Protein AF-A0AAN9TM42-F1 (afdb_monomer_lite)

Organism: NCBI:txid536013

Secondary structure (DSSP, 8-state):
-HHHHHHHHHHHHHHHHH---TTHHHHHHHHHHHHHTTS-HHHHHTT-TTSTTHHHHHHHHHHTTT---SS--------TTSSS-----S--------S--TTS--TTS---S-----B-TTSPBPTT---PPPPPSSHHHHHHHHHSPPPPHHHHHHS----------------

Structure (mmCIF, N/CA/C/O backbone):
data_AF-A0AAN9TM42-F1
#
_entry.id   AF-A0AAN9TM42-F1
#
loop_
_atom_site.group_PDB
_atom_site.id
_atom_site.type_symbol
_atom_site.label_atom_id
_atom_site.label_alt_id
_atom_site.label_comp_id
_atom_site.label_asym_id
_atom_site.label_entity_id
_atom_site.label_seq_id
_atom_site.pdbx_PDB_ins_code
_atom_site.Cartn_x
_atom_site.Cartn_y
_atom_site.Cartn_z
_atom_site.occupancy
_atom_site.B_iso_or_equiv
_atom_site.auth_seq_id
_atom_site.auth_comp_id
_atom_site.auth_asym_id
_atom_site.auth_atom_id
_atom_site.pdbx_PDB_model_num
ATOM 1 N N . MET A 1 1 ? -7.846 9.928 7.212 1.00 57.81 1 MET A N 1
ATOM 2 C CA . MET A 1 1 ? -8.566 9.163 8.259 1.00 57.81 1 MET A CA 1
ATOM 3 C C . MET A 1 1 ? -9.458 8.050 7.694 1.00 57.81 1 MET A C 1
ATOM 5 O O . MET A 1 1 ? -9.287 6.918 8.117 1.00 57.81 1 MET A O 1
ATOM 9 N N . SER A 1 2 ? -10.384 8.305 6.753 1.00 71.12 2 SER A N 1
ATOM 10 C CA . SER A 1 2 ? -11.305 7.256 6.252 1.00 71.12 2 SER A CA 1
ATOM 11 C C . SER A 1 2 ? -10.638 6.180 5.384 1.00 71.12 2 SER A C 1
ATOM 13 O O . SER A 1 2 ? -10.974 5.008 5.519 1.00 71.12 2 SER A O 1
ATOM 15 N N . HIS A 1 3 ? -9.697 6.562 4.513 1.00 81.25 3 HIS A N 1
ATOM 16 C CA . HIS A 1 3 ? -9.032 5.629 3.589 1.00 81.25 3 HIS A CA 1
ATOM 17 C C . HIS A 1 3 ? -8.090 4.666 4.331 1.00 81.25 3 HIS A C 1
ATOM 19 O O . HIS A 1 3 ? -8.210 3.459 4.186 1.00 81.25 3 HIS A O 1
ATOM 25 N N . LEU A 1 4 ? -7.300 5.189 5.272 1.00 85.81 4 LEU A N 1
ATOM 26 C CA . LEU A 1 4 ? -6.436 4.407 6.166 1.00 85.81 4 LEU A CA 1
ATOM 27 C C . LEU A 1 4 ? -7.200 3.295 6.903 1.00 85.81 4 LEU A C 1
ATOM 29 O O . LEU A 1 4 ? -6.790 2.135 6.891 1.00 85.81 4 LEU A O 1
ATOM 33 N N . PHE A 1 5 ? -8.356 3.620 7.491 1.00 87.38 5 PHE A N 1
ATOM 34 C CA . PHE A 1 5 ? -9.183 2.610 8.150 1.00 87.38 5 PHE A CA 1
ATOM 35 C C . PHE A 1 5 ? -9.814 1.622 7.155 1.00 87.38 5 PHE A C 1
ATOM 37 O O . PHE A 1 5 ? -9.946 0.445 7.466 1.00 87.38 5 PHE A O 1
ATOM 44 N N . ASN A 1 6 ? -10.173 2.060 5.945 1.00 87.75 6 ASN A N 1
ATOM 45 C CA . ASN A 1 6 ? -10.699 1.175 4.903 1.00 87.75 6 ASN A CA 1
ATOM 46 C C . ASN A 1 6 ? -9.654 0.139 4.448 1.00 87.75 6 ASN A C 1
ATOM 48 O O . ASN A 1 6 ? -9.975 -1.040 4.309 1.00 87.75 6 ASN A O 1
ATOM 52 N N . THR A 1 7 ? -8.396 0.555 4.282 1.00 87.69 7 THR A N 1
ATOM 53 C CA . THR A 1 7 ? -7.276 -0.351 3.985 1.00 87.69 7 THR A CA 1
ATOM 54 C C . THR A 1 7 ? -7.112 -1.398 5.085 1.00 87.69 7 THR A C 1
ATOM 56 O O . THR A 1 7 ? -7.063 -2.591 4.792 1.00 87.69 7 THR A O 1
ATOM 59 N N . PHE A 1 8 ? -7.155 -0.982 6.353 1.00 90.69 8 PHE A N 1
ATOM 60 C CA . PHE A 1 8 ? -7.110 -1.904 7.489 1.00 90.69 8 PHE A CA 1
ATOM 61 C C . PHE A 1 8 ? -8.296 -2.884 7.521 1.00 90.69 8 PHE A C 1
ATOM 63 O O . PHE A 1 8 ? -8.113 -4.076 7.753 1.00 90.69 8 PHE A O 1
ATOM 70 N N . VAL A 1 9 ? -9.518 -2.418 7.240 1.00 91.44 9 VAL A N 1
ATOM 71 C CA . VAL A 1 9 ? -10.713 -3.281 7.199 1.00 91.44 9 VAL A CA 1
ATOM 72 C C . VAL A 1 9 ? -10.565 -4.397 6.164 1.00 91.44 9 VAL A C 1
ATOM 74 O O . VAL A 1 9 ? -10.940 -5.535 6.446 1.00 91.44 9 VAL A O 1
ATOM 77 N N . LYS A 1 10 ? -10.002 -4.092 4.988 1.00 90.00 10 LYS A N 1
ATOM 78 C CA . LYS A 1 10 ? -9.742 -5.095 3.945 1.00 90.00 10 LYS A CA 1
ATOM 79 C C . LYS A 1 10 ? -8.759 -6.165 4.424 1.00 90.00 10 LYS A C 1
ATOM 81 O O . LYS A 1 10 ? -9.035 -7.347 4.255 1.00 90.00 10 LYS A O 1
ATOM 86 N N . GLN A 1 11 ? -7.670 -5.758 5.075 1.00 89.31 11 GLN A N 1
ATOM 87 C CA . GLN A 1 11 ? -6.673 -6.687 5.619 1.00 89.31 11 GLN A CA 1
ATOM 88 C C . GLN A 1 11 ? -7.244 -7.574 6.725 1.00 89.31 11 GLN A C 1
ATOM 90 O O . GLN A 1 11 ? -6.970 -8.769 6.767 1.00 89.31 11 GLN A O 1
ATOM 95 N N . VAL A 1 12 ? -8.073 -7.014 7.612 1.00 91.69 12 VAL A N 1
ATOM 96 C CA . VAL A 1 12 ? -8.742 -7.798 8.659 1.00 91.69 12 VAL A CA 1
ATOM 97 C C . VAL A 1 12 ? -9.676 -8.840 8.046 1.00 91.69 12 VAL A C 1
ATOM 99 O O . VAL A 1 12 ? -9.692 -9.974 8.518 1.00 91.69 12 VAL A O 1
ATOM 102 N N . ALA A 1 13 ? -10.412 -8.490 6.987 1.00 90.56 13 ALA A N 1
ATOM 103 C CA . ALA A 1 13 ? -11.271 -9.443 6.288 1.00 90.56 13 ALA A CA 1
ATOM 104 C C . ALA A 1 13 ? -10.459 -10.612 5.703 1.00 90.56 13 ALA A C 1
ATOM 106 O O . ALA A 1 13 ? -10.786 -11.765 5.973 1.00 90.56 13 ALA A O 1
ATOM 107 N N . GLU A 1 14 ? -9.360 -10.321 5.001 1.00 89.75 14 GLU A N 1
ATOM 108 C CA . GLU A 1 14 ? -8.466 -11.343 4.436 1.00 89.75 14 GLU A CA 1
ATOM 109 C C . GLU A 1 14 ? -7.825 -12.223 5.524 1.00 89.75 14 GLU A C 1
ATOM 111 O O . GLU A 1 14 ? -7.796 -13.451 5.416 1.00 89.75 14 GLU A O 1
ATOM 116 N N . TYR A 1 15 ? -7.377 -11.622 6.630 1.00 89.62 15 TYR A N 1
ATOM 117 C CA . TYR A 1 15 ? -6.825 -12.360 7.764 1.00 89.62 15 TYR A CA 1
ATOM 118 C C . TYR A 1 15 ? -7.866 -13.297 8.393 1.00 89.62 15 TYR A C 1
ATOM 120 O O . TYR A 1 15 ? -7.579 -14.465 8.675 1.00 89.62 15 TYR A O 1
ATOM 128 N N . CYS A 1 16 ? -9.090 -12.808 8.595 1.00 90.00 16 CYS A N 1
ATOM 129 C CA . CYS A 1 16 ? -10.158 -13.576 9.222 1.00 90.00 16 CYS A CA 1
ATOM 130 C C . CYS A 1 16 ? -10.737 -14.676 8.325 1.00 90.00 16 CYS A C 1
ATOM 132 O O . CYS A 1 16 ? -11.263 -15.644 8.868 1.00 90.00 16 CYS A O 1
ATOM 134 N N . ASP A 1 17 ? -10.587 -14.598 7.000 1.00 88.19 17 ASP A N 1
ATOM 135 C CA . ASP A 1 17 ? -10.948 -15.699 6.095 1.00 88.19 17 ASP A CA 1
ATOM 136 C C . ASP A 1 17 ? -10.080 -16.949 6.337 1.00 88.19 17 ASP A C 1
ATOM 138 O O . ASP A 1 17 ? -10.540 -18.081 6.174 1.00 88.19 17 ASP A O 1
ATOM 142 N N . SER A 1 18 ? -8.832 -16.757 6.781 1.00 86.44 18 SER A N 1
ATOM 143 C CA . SER A 1 18 ? -7.893 -17.842 7.107 1.00 86.44 18 SER A CA 1
ATOM 144 C C . SER A 1 18 ? -7.889 -18.254 8.588 1.00 86.44 18 SER A C 1
ATOM 146 O O . SER A 1 18 ? -7.359 -19.309 8.944 1.00 86.44 18 SER A O 1
ATOM 148 N N . SER A 1 19 ? -8.476 -17.438 9.467 1.00 80.44 19 SER A N 1
ATOM 149 C CA . SER A 1 19 ? -8.391 -17.595 10.920 1.00 80.44 19 SER A CA 1
ATOM 150 C C . SER A 1 19 ? -9.661 -18.214 11.504 1.00 80.44 19 SER A C 1
ATOM 152 O O . SER A 1 19 ? -10.771 -17.765 11.241 1.00 80.44 19 SER A O 1
ATOM 154 N N . SER A 1 20 ? -9.525 -19.216 12.379 1.00 83.38 20 SER A N 1
ATOM 155 C CA . SER A 1 20 ? -10.677 -19.859 13.038 1.00 83.38 20 SER A CA 1
ATOM 156 C C . SER A 1 20 ? -11.130 -19.152 14.329 1.00 83.38 20 SER A C 1
ATOM 158 O O . SER A 1 20 ? -11.787 -19.764 15.179 1.00 83.38 20 SER A O 1
ATOM 160 N N . MET A 1 21 ? -10.741 -17.890 14.537 1.00 79.19 21 MET A N 1
ATOM 161 C CA . MET A 1 21 ? -11.073 -17.152 15.757 1.00 79.19 21 MET A CA 1
ATOM 162 C C . MET A 1 21 ? -12.555 -16.710 15.750 1.00 79.19 21 MET A C 1
ATOM 164 O O . MET A 1 21 ? -13.007 -16.094 14.782 1.00 79.19 21 MET A O 1
ATOM 168 N N . PRO A 1 22 ? -13.338 -16.979 16.814 1.00 82.75 22 PRO A N 1
ATOM 169 C CA . PRO A 1 22 ? -14.720 -16.508 16.898 1.00 82.75 22 PRO A CA 1
ATOM 170 C C . PRO A 1 22 ? -14.765 -14.975 16.982 1.00 82.75 22 PRO A C 1
ATOM 172 O O . PRO A 1 22 ? -13.966 -14.369 17.690 1.00 82.75 22 PRO A O 1
ATOM 175 N N . ASP A 1 23 ? -15.691 -14.348 16.248 1.00 85.44 23 ASP A N 1
ATOM 176 C CA . ASP A 1 23 ? -15.834 -12.882 16.153 1.00 85.44 23 ASP A CA 1
ATOM 177 C C . ASP A 1 23 ? -14.543 -12.131 15.735 1.00 85.44 23 ASP A C 1
ATOM 179 O O . ASP A 1 23 ? -14.400 -10.940 16.024 1.00 85.44 23 ASP A O 1
ATOM 183 N N . CYS A 1 24 ? -13.646 -12.798 14.990 1.00 89.25 24 CYS A N 1
ATOM 184 C CA . CYS A 1 24 ? -12.360 -12.274 14.501 1.00 89.25 24 CYS A CA 1
ATOM 185 C C . CYS A 1 24 ? -12.457 -10.831 13.972 1.00 89.25 24 CYS A C 1
ATOM 187 O O . CYS A 1 24 ? -11.803 -9.928 14.498 1.00 89.25 24 CYS A O 1
ATOM 189 N N . ASN A 1 25 ? -13.362 -10.594 13.014 1.00 88.88 25 ASN A N 1
ATOM 190 C CA . ASN A 1 25 ? -13.556 -9.279 12.401 1.00 88.88 25 ASN A CA 1
ATOM 191 C C . ASN A 1 25 ? -13.890 -8.197 13.434 1.00 88.88 25 ASN A C 1
ATOM 193 O O . ASN A 1 25 ? -13.293 -7.127 13.437 1.00 88.88 25 ASN A O 1
ATOM 197 N N . LYS A 1 26 ? -14.838 -8.456 14.340 1.00 89.94 26 LYS A N 1
ATOM 198 C CA . LYS A 1 26 ? -15.289 -7.434 15.297 1.00 89.94 26 LYS A CA 1
ATOM 199 C C . LYS A 1 26 ? -14.191 -7.087 16.293 1.00 89.94 26 LYS A C 1
ATOM 201 O O . LYS A 1 26 ? -13.991 -5.913 16.585 1.00 89.94 26 LYS A O 1
ATOM 206 N N . VAL A 1 27 ? -13.495 -8.099 16.808 1.00 89.81 27 VAL A N 1
ATOM 207 C CA . VAL A 1 27 ? -12.452 -7.912 17.822 1.00 89.81 27 VAL A CA 1
ATOM 208 C C . VAL A 1 27 ? -11.282 -7.120 17.242 1.00 89.81 27 VAL A C 1
ATOM 210 O O . VAL A 1 27 ? -10.874 -6.124 17.836 1.00 89.81 27 VAL A O 1
ATOM 213 N N . LEU A 1 28 ? -10.796 -7.507 16.061 1.00 88.81 28 LEU A N 1
ATOM 214 C CA . LEU A 1 28 ? -9.660 -6.857 15.405 1.00 88.81 28 LEU A CA 1
ATOM 215 C C . LEU A 1 28 ? -9.986 -5.432 14.945 1.00 88.81 28 LEU A C 1
ATOM 217 O O . LEU A 1 28 ? -9.174 -4.530 15.137 1.00 88.81 28 LEU A O 1
ATOM 221 N N . LEU A 1 29 ? -11.192 -5.196 14.418 1.00 90.94 29 LEU A N 1
ATOM 222 C CA . LEU A 1 29 ? -11.613 -3.855 14.004 1.00 90.94 29 LEU A CA 1
ATOM 223 C C . LEU A 1 29 ? -11.754 -2.892 15.184 1.00 90.94 29 LEU A C 1
ATOM 225 O O . LEU A 1 29 ? -11.299 -1.752 15.100 1.00 90.94 29 LEU A O 1
ATOM 229 N N . VAL A 1 30 ? -12.360 -3.338 16.289 1.00 90.38 30 VAL A N 1
ATOM 230 C CA . VAL A 1 30 ? -12.473 -2.513 17.502 1.00 90.38 30 VAL A CA 1
ATOM 231 C C . VAL A 1 30 ? -11.088 -2.237 18.077 1.00 90.38 30 VAL A C 1
ATOM 233 O O . VAL A 1 30 ? -10.794 -1.098 18.431 1.00 90.38 30 VAL A O 1
ATOM 236 N N . TYR A 1 31 ? -10.223 -3.251 18.121 1.00 89.56 31 TYR A N 1
ATOM 237 C CA . TYR A 1 31 ? -8.858 -3.106 18.607 1.00 89.56 31 TYR A CA 1
ATOM 238 C C . TYR A 1 31 ? -8.063 -2.077 17.787 1.00 89.56 31 TYR A C 1
ATOM 240 O O . TYR A 1 31 ? -7.604 -1.078 18.347 1.00 89.56 31 TYR A O 1
ATOM 248 N N . GLY A 1 32 ? -8.008 -2.245 16.462 1.00 88.69 32 GLY A N 1
ATOM 249 C CA . GLY A 1 32 ? -7.311 -1.322 15.566 1.00 88.69 32 GLY A CA 1
ATOM 250 C C . GLY A 1 32 ? -7.846 0.108 15.651 1.00 88.69 32 GLY A C 1
ATOM 251 O O . GLY A 1 32 ? -7.067 1.052 15.734 1.00 88.69 32 GLY A O 1
ATOM 252 N N . LEU A 1 33 ? -9.168 0.288 15.753 1.00 87.44 33 LEU A N 1
ATOM 253 C CA . LEU A 1 33 ? -9.770 1.617 15.892 1.00 87.44 33 LEU A CA 1
ATOM 254 C C . LEU A 1 33 ? -9.427 2.282 17.234 1.00 87.44 33 LEU A C 1
ATOM 256 O O . LEU A 1 33 ? -9.179 3.486 17.282 1.00 87.44 33 LEU A O 1
ATOM 260 N N . THR A 1 34 ? -9.371 1.512 18.326 1.00 87.69 34 THR A N 1
ATOM 261 C CA . THR A 1 34 ? -8.953 2.049 19.632 1.00 87.69 34 THR A CA 1
ATOM 262 C C . THR A 1 34 ? -7.480 2.432 19.678 1.00 87.69 34 THR A C 1
ATOM 264 O O . THR A 1 34 ? -7.137 3.380 20.382 1.00 87.69 34 THR A O 1
ATOM 267 N N . ASN A 1 35 ? -6.618 1.728 18.943 1.00 85.88 35 ASN A N 1
ATOM 268 C CA . ASN A 1 35 ? -5.208 2.082 18.826 1.00 85.88 35 ASN A CA 1
ATOM 269 C C . ASN A 1 35 ? -5.023 3.299 17.923 1.00 85.88 35 ASN A C 1
ATOM 271 O O . ASN A 1 35 ? -4.355 4.243 18.329 1.00 85.88 35 ASN A O 1
ATOM 275 N N . LEU A 1 36 ? -5.710 3.348 16.780 1.00 85.50 36 LEU A N 1
ATOM 276 C CA . LEU A 1 36 ? -5.673 4.495 15.874 1.00 85.50 36 LEU A CA 1
ATOM 277 C C . LEU A 1 36 ? -6.084 5.796 16.576 1.00 85.50 36 LEU A C 1
ATOM 279 O O . LEU A 1 36 ? -5.466 6.833 16.375 1.00 85.50 36 LEU A O 1
ATOM 283 N N . ALA A 1 37 ? -7.093 5.733 17.449 1.00 85.25 37 ALA A N 1
ATOM 284 C CA . ALA A 1 37 ? -7.549 6.885 18.225 1.00 85.25 37 ALA A CA 1
ATOM 285 C C . ALA A 1 37 ? -6.558 7.351 19.310 1.00 85.25 37 ALA A C 1
ATOM 287 O O . ALA A 1 37 ? -6.706 8.453 19.834 1.00 85.25 37 ALA A O 1
ATOM 288 N N . LYS A 1 38 ? -5.593 6.509 19.697 1.00 84.81 38 LYS A N 1
ATOM 289 C CA . LYS A 1 38 ? -4.577 6.820 20.715 1.00 84.81 38 LYS A CA 1
ATOM 290 C C . LYS A 1 38 ? -3.266 7.325 20.117 1.00 84.81 38 LYS A C 1
ATOM 292 O O . LYS A 1 38 ? -2.434 7.829 20.865 1.00 84.81 38 LYS A O 1
ATOM 297 N N . MET A 1 39 ? -3.064 7.134 18.819 1.00 79.38 39 MET A N 1
ATOM 298 C CA . MET A 1 39 ? -1.836 7.508 18.132 1.00 79.38 39 MET A CA 1
ATOM 299 C C . MET A 1 39 ? -1.790 9.009 17.839 1.00 79.38 39 MET A C 1
ATOM 301 O O . MET A 1 39 ? -2.823 9.655 17.677 1.00 79.38 39 MET A O 1
ATOM 305 N N . GLU A 1 40 ? -0.578 9.553 17.788 1.00 84.19 40 GLU A N 1
ATOM 306 C CA . GLU A 1 40 ? -0.320 10.953 17.446 1.00 84.19 40 GLU A CA 1
ATOM 307 C C . GLU A 1 40 ? -0.298 11.188 15.928 1.00 84.19 40 GLU A C 1
ATOM 309 O O . GLU A 1 40 ? -0.045 10.263 15.152 1.00 84.19 40 GLU A O 1
ATOM 314 N N . ASP A 1 41 ? -0.500 12.441 15.512 1.00 78.62 41 ASP A N 1
ATOM 315 C CA . ASP A 1 41 ? -0.551 12.840 14.098 1.00 78.62 41 ASP A CA 1
ATOM 316 C C . ASP A 1 41 ? 0.736 12.493 13.324 1.00 78.62 41 ASP A C 1
ATOM 318 O O . ASP A 1 41 ? 0.662 12.051 12.182 1.00 78.62 41 ASP A O 1
ATOM 322 N N . GLU A 1 42 ? 1.915 12.563 13.951 1.00 78.75 42 GLU A N 1
ATOM 323 C CA . GLU A 1 42 ? 3.177 12.167 13.301 1.00 78.75 42 GLU A CA 1
ATOM 324 C C . GLU A 1 42 ? 3.216 10.663 12.966 1.00 78.75 42 GLU A C 1
ATOM 326 O O . GLU A 1 42 ? 3.771 10.240 11.949 1.00 78.75 42 GLU A O 1
ATOM 331 N N . SER A 1 43 ? 2.599 9.832 13.810 1.00 78.56 43 SER A N 1
ATOM 332 C CA . SER A 1 43 ? 2.455 8.401 13.538 1.00 78.56 43 SER A CA 1
ATOM 333 C C . SER A 1 43 ? 1.378 8.125 12.483 1.00 78.56 43 SER A C 1
ATOM 335 O O . SER A 1 43 ? 1.468 7.124 11.775 1.00 78.56 43 SER A O 1
ATOM 337 N N . LEU A 1 44 ? 0.380 9.006 12.344 1.00 81.56 44 LEU A N 1
ATOM 338 C CA . LEU A 1 44 ? -0.632 8.922 11.286 1.00 81.56 44 LEU A CA 1
ATOM 339 C C . LEU A 1 44 ? -0.041 9.223 9.905 1.00 81.56 44 LEU A C 1
ATOM 341 O O . LEU A 1 44 ? -0.373 8.521 8.951 1.00 81.56 44 LEU A O 1
ATOM 345 N N . ASP A 1 45 ? 0.867 10.194 9.809 1.00 81.25 45 ASP A N 1
ATOM 346 C CA . ASP A 1 45 ? 1.542 10.549 8.552 1.00 81.25 45 ASP A CA 1
ATOM 347 C C . ASP A 1 45 ? 2.445 9.416 8.029 1.00 81.25 45 ASP A C 1
ATOM 349 O O . ASP A 1 45 ? 2.604 9.232 6.821 1.00 81.25 45 ASP A O 1
ATOM 353 N N . LYS A 1 46 ? 3.005 8.599 8.930 1.00 80.69 46 LYS A N 1
ATOM 354 C CA . LYS A 1 46 ? 3.807 7.411 8.576 1.00 80.69 46 LYS A CA 1
ATOM 355 C C . LYS A 1 46 ? 2.963 6.245 8.045 1.00 80.69 46 LYS A C 1
ATOM 357 O O . LYS A 1 46 ? 3.508 5.327 7.450 1.00 80.69 46 LYS A O 1
ATOM 362 N N . MET A 1 47 ? 1.648 6.269 8.258 1.00 80.19 47 MET A N 1
ATOM 363 C CA . MET A 1 47 ? 0.709 5.220 7.840 1.00 80.19 47 MET A CA 1
ATOM 364 C C . MET A 1 47 ? -0.131 5.633 6.624 1.00 80.19 47 MET A C 1
ATOM 366 O O . MET A 1 47 ? -1.259 5.164 6.448 1.00 80.19 47 MET A O 1
ATOM 370 N N . ASP A 1 48 ? 0.381 6.548 5.805 1.00 83.75 48 ASP A N 1
ATOM 371 C CA . ASP A 1 48 ? -0.321 7.003 4.612 1.00 83.75 48 ASP A CA 1
ATOM 372 C C . ASP A 1 48 ? -0.557 5.824 3.639 1.00 83.75 48 ASP A C 1
ATOM 374 O O . ASP A 1 48 ? 0.416 5.205 3.205 1.00 83.75 48 ASP A O 1
ATOM 378 N N . PRO A 1 49 ? -1.816 5.503 3.267 1.00 82.06 49 PRO A N 1
ATOM 379 C CA . PRO A 1 49 ? -2.144 4.403 2.355 1.00 82.06 49 PRO A CA 1
ATOM 380 C C . PRO A 1 49 ? -1.453 4.442 0.990 1.00 82.06 49 PRO A C 1
ATOM 382 O O . PRO A 1 49 ? -1.427 3.417 0.316 1.00 82.06 49 PRO A O 1
ATOM 385 N N . TYR A 1 50 ? -0.926 5.598 0.580 1.00 81.06 50 TYR A N 1
ATOM 386 C CA . TYR A 1 50 ? -0.213 5.767 -0.690 1.00 81.06 50 TYR A CA 1
ATOM 387 C C . TYR A 1 50 ? 1.300 5.522 -0.584 1.00 81.06 50 TYR A C 1
ATOM 389 O O . TYR A 1 50 ? 2.015 5.625 -1.579 1.00 81.06 50 TYR A O 1
ATOM 397 N N . GLN A 1 51 ? 1.824 5.214 0.605 1.00 80.75 51 GLN A N 1
ATOM 398 C CA . GLN A 1 51 ? 3.220 4.806 0.754 1.00 80.75 51 GLN A CA 1
ATOM 399 C C . GLN A 1 51 ? 3.408 3.345 0.336 1.00 80.75 51 GLN A C 1
ATOM 401 O O . GLN A 1 51 ? 2.543 2.490 0.517 1.00 80.75 51 GLN A O 1
ATOM 406 N N . ARG A 1 52 ? 4.587 3.032 -0.201 1.00 77.38 52 ARG A N 1
ATOM 407 C CA . ARG A 1 52 ? 4.950 1.654 -0.537 1.00 77.38 52 ARG A CA 1
ATOM 408 C C . ARG A 1 52 ? 5.008 0.796 0.725 1.00 77.38 52 ARG A C 1
ATOM 410 O O . ARG A 1 52 ? 5.657 1.185 1.694 1.00 77.38 52 ARG A O 1
ATOM 417 N N . GLY A 1 53 ? 4.375 -0.373 0.700 1.00 77.62 53 GLY A N 1
ATOM 418 C CA . GLY A 1 53 ? 4.275 -1.225 1.883 1.00 77.62 53 GLY A CA 1
ATOM 419 C C . GLY A 1 53 ? 3.395 -0.619 2.980 1.00 77.62 53 GLY A C 1
ATOM 420 O O . GLY A 1 53 ? 3.428 -1.093 4.116 1.00 77.62 53 GLY A O 1
ATOM 421 N N . ALA A 1 54 ? 2.579 0.401 2.668 1.00 82.94 54 ALA A N 1
ATOM 422 C CA . ALA A 1 54 ? 1.664 1.009 3.634 1.00 82.94 54 ALA A CA 1
ATOM 423 C C . ALA A 1 54 ? 0.742 -0.029 4.266 1.00 82.94 54 ALA A C 1
ATOM 425 O O . ALA A 1 54 ? 0.409 0.082 5.441 1.00 82.94 54 ALA A O 1
ATOM 426 N N . SER A 1 55 ? 0.366 -1.064 3.513 1.00 84.50 55 SER A N 1
ATOM 427 C CA . SER A 1 55 ? -0.447 -2.153 4.039 1.00 84.50 55 SER A CA 1
ATOM 428 C C . SER A 1 55 ? 0.184 -2.814 5.268 1.00 84.50 55 SER A C 1
ATOM 430 O O . SER A 1 55 ? -0.488 -2.951 6.292 1.00 84.50 55 SER A O 1
ATOM 432 N N . ASP A 1 56 ? 1.471 -3.145 5.198 1.00 86.00 56 ASP A N 1
ATOM 433 C CA . ASP A 1 56 ? 2.195 -3.802 6.287 1.00 86.00 56 ASP A CA 1
ATOM 434 C C . ASP A 1 56 ? 2.433 -2.839 7.454 1.0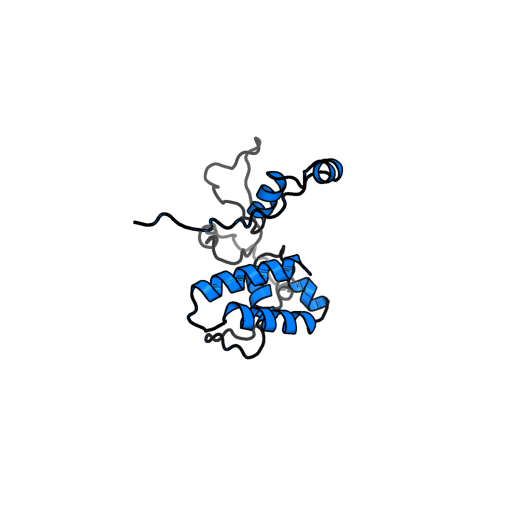0 86.00 56 ASP A C 1
ATOM 436 O O . ASP A 1 56 ? 2.253 -3.204 8.615 1.00 86.00 56 ASP A O 1
ATOM 440 N N . ILE A 1 57 ? 2.757 -1.579 7.151 1.00 84.62 57 ILE A N 1
ATOM 441 C CA . ILE A 1 57 ? 2.998 -0.530 8.152 1.00 84.62 57 ILE A CA 1
ATOM 442 C C . ILE A 1 57 ? 1.718 -0.215 8.940 1.00 84.62 57 ILE A C 1
ATOM 444 O O . ILE A 1 57 ? 1.753 -0.106 10.170 1.00 84.62 57 ILE A O 1
ATOM 448 N N . ILE A 1 58 ? 0.581 -0.086 8.249 1.00 88.44 58 ILE A N 1
ATOM 449 C CA . ILE A 1 58 ? -0.738 0.123 8.856 1.00 88.44 58 ILE A CA 1
ATOM 450 C C . ILE A 1 58 ? -1.090 -1.070 9.745 1.00 88.44 58 ILE A C 1
ATOM 452 O O . ILE A 1 58 ? -1.483 -0.872 10.898 1.00 88.44 58 ILE A O 1
ATOM 456 N N . TRP A 1 59 ? -0.930 -2.297 9.238 1.00 88.44 59 TRP A N 1
ATOM 457 C CA . TRP A 1 59 ? -1.209 -3.513 10.000 1.00 88.44 59 TRP A CA 1
ATOM 458 C C . TRP A 1 59 ? -0.368 -3.585 11.274 1.00 88.44 59 TRP A C 1
ATOM 460 O O . TRP A 1 59 ? -0.911 -3.740 12.371 1.00 88.44 59 TRP A O 1
ATOM 470 N N . GLU A 1 60 ? 0.952 -3.427 11.143 1.00 85.06 60 GLU A N 1
ATOM 471 C CA . GLU A 1 60 ? 1.880 -3.490 12.267 1.00 85.06 60 GLU A CA 1
ATOM 472 C C . GLU A 1 60 ? 1.528 -2.437 13.314 1.00 85.06 60 GLU A C 1
ATOM 474 O O . GLU A 1 60 ? 1.472 -2.755 14.498 1.00 85.06 60 GLU A O 1
ATOM 479 N N . SER A 1 61 ? 1.242 -1.207 12.885 1.00 84.94 61 SER A N 1
ATOM 480 C CA . SER A 1 61 ? 0.996 -0.072 13.775 1.00 84.94 61 SER A CA 1
ATOM 481 C C . SER A 1 61 ? -0.355 -0.157 14.485 1.00 84.94 61 SER A C 1
ATOM 483 O O . SER A 1 61 ? -0.429 0.071 15.692 1.00 84.94 61 SER A O 1
ATOM 485 N N . MET A 1 62 ? -1.427 -0.535 13.781 1.00 84.06 62 MET A N 1
ATOM 486 C CA . MET A 1 62 ? -2.756 -0.693 14.385 1.00 84.06 62 MET A CA 1
ATOM 487 C C . MET A 1 62 ? -2.839 -1.888 15.316 1.00 84.06 62 MET A C 1
ATOM 489 O O . MET A 1 62 ? -3.590 -1.864 16.295 1.00 84.06 62 MET A O 1
ATOM 493 N N . MET A 1 63 ? -2.083 -2.936 15.010 1.00 81.81 63 MET A N 1
ATOM 494 C CA . MET A 1 63 ? -2.051 -4.112 15.850 1.00 81.81 63 MET A CA 1
ATOM 495 C C . MET A 1 63 ? -0.965 -4.012 16.935 1.00 81.81 63 MET A C 1
ATOM 497 O O . MET A 1 63 ? -1.017 -4.775 17.892 1.00 81.81 63 MET A O 1
ATOM 501 N N . LYS A 1 64 ? -0.008 -3.070 16.869 1.00 69.50 64 LYS A N 1
ATOM 502 C CA . LYS A 1 64 ? 1.127 -2.957 17.808 1.00 69.50 64 LYS A CA 1
ATOM 503 C C . LYS A 1 64 ? 0.660 -2.876 19.267 1.00 69.50 64 LYS A C 1
ATOM 505 O O . LYS A 1 64 ? 0.254 -1.835 19.775 1.00 69.50 64 LYS A O 1
ATOM 510 N N . GLY A 1 65 ? 0.742 -4.018 19.950 1.00 57.44 65 GLY A N 1
ATOM 511 C CA . GLY A 1 65 ? 0.328 -4.189 21.340 1.00 57.44 65 GLY A CA 1
ATOM 512 C C . GLY A 1 65 ? -0.296 -5.560 21.604 1.00 57.44 65 GLY A C 1
ATOM 513 O O . GLY A 1 65 ? -1.399 -5.858 21.179 1.00 57.44 65 GLY A O 1
ATOM 514 N N . THR A 1 66 ? 0.378 -6.408 22.384 1.00 47.59 66 THR A N 1
ATOM 515 C CA . THR A 1 66 ? -0.146 -7.643 23.027 1.00 47.59 66 THR A CA 1
ATOM 516 C C . THR A 1 66 ? -0.877 -8.714 22.192 1.00 47.59 66 THR A C 1
ATOM 518 O O . THR A 1 66 ? -1.084 -9.805 22.725 1.00 47.59 66 THR A O 1
ATOM 521 N N . TYR A 1 67 ? -1.222 -8.510 20.920 1.00 45.47 67 TYR A N 1
ATOM 522 C CA . TYR A 1 67 ? -1.556 -9.606 20.018 1.00 45.47 67 TYR A CA 1
ATOM 523 C C . TYR A 1 67 ? -0.228 -10.279 19.661 1.00 45.47 67 TYR A C 1
ATOM 525 O O . TYR A 1 67 ? 0.668 -9.697 19.057 1.00 45.47 67 TYR A O 1
ATOM 533 N N . LYS A 1 68 ? -0.006 -11.483 20.179 1.00 39.69 68 LYS A N 1
ATOM 534 C CA . LYS A 1 68 ? 1.208 -12.225 19.861 1.00 39.69 68 LYS A CA 1
ATOM 535 C C . LYS A 1 68 ? 1.092 -12.714 18.421 1.00 39.69 68 LYS A C 1
ATOM 537 O O . LYS A 1 68 ? 0.533 -13.781 18.193 1.00 39.69 68 LYS A O 1
ATOM 542 N N . THR A 1 69 ? 1.637 -11.973 17.464 1.00 38.09 69 THR A N 1
ATOM 543 C CA . THR A 1 69 ? 2.191 -12.604 16.269 1.00 38.09 69 THR A CA 1
ATOM 544 C C . THR A 1 69 ? 3.427 -13.359 16.731 1.00 38.09 69 THR A C 1
ATOM 546 O O . THR A 1 69 ? 4.420 -12.792 17.184 1.00 38.09 69 THR A O 1
ATOM 549 N N . SER A 1 70 ? 3.315 -14.681 16.758 1.00 38.28 70 SER A N 1
ATOM 550 C CA . SER A 1 70 ? 4.437 -15.567 17.016 1.00 38.28 70 SER A CA 1
ATOM 551 C C . SER A 1 70 ? 5.353 -15.570 15.796 1.00 38.28 70 SER A C 1
ATOM 553 O O . SER A 1 70 ? 5.329 -16.522 15.031 1.00 38.28 70 SER A O 1
ATOM 555 N N . ASP A 1 71 ? 6.128 -14.511 15.600 1.00 38.72 71 ASP A N 1
ATOM 556 C CA . ASP A 1 71 ? 7.485 -14.681 15.100 1.00 38.72 71 ASP A CA 1
ATOM 557 C C . ASP A 1 71 ? 8.343 -13.460 15.423 1.00 38.72 71 ASP A C 1
ATOM 559 O O . ASP A 1 71 ? 7.939 -12.309 15.258 1.00 38.72 71 ASP A O 1
ATOM 563 N N . GLY A 1 72 ? 9.518 -13.731 15.983 1.00 47.19 72 GLY A N 1
ATOM 564 C CA . GLY A 1 72 ? 10.415 -12.725 16.529 1.00 47.19 72 GLY A CA 1
ATOM 565 C C . GLY A 1 72 ? 10.984 -11.825 15.442 1.00 47.19 72 GLY A C 1
ATOM 566 O O . GLY A 1 72 ? 11.982 -12.168 14.817 1.00 47.19 72 GLY A O 1
ATOM 567 N N . SER A 1 73 ? 10.408 -10.640 15.280 1.00 39.28 73 SER A N 1
ATOM 568 C CA . SER A 1 73 ? 11.019 -9.575 14.490 1.00 39.28 73 SER A CA 1
ATOM 569 C C . SER A 1 73 ? 11.714 -8.624 15.448 1.00 39.28 73 SER A C 1
ATOM 571 O O . SER A 1 73 ? 11.088 -7.932 16.248 1.00 39.28 73 SER A O 1
ATOM 573 N N . LYS A 1 74 ? 13.043 -8.703 15.426 1.00 39.62 74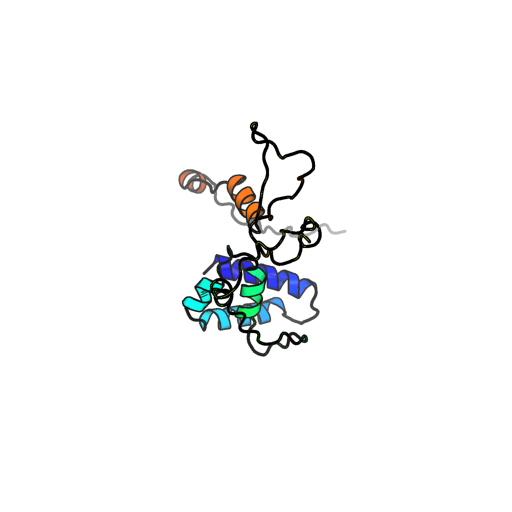 LYS A N 1
ATOM 574 C CA . LYS A 1 74 ? 13.952 -7.834 16.162 1.00 39.62 74 LYS A CA 1
ATOM 575 C C . LYS A 1 74 ? 13.568 -6.383 15.906 1.00 39.62 74 LYS A C 1
ATOM 577 O O . LYS A 1 74 ? 13.507 -5.962 14.754 1.00 39.62 74 LYS A O 1
ATOM 582 N N . ASP A 1 75 ? 13.374 -5.661 17.000 1.00 40.28 75 ASP A N 1
ATOM 583 C CA . ASP A 1 75 ? 13.410 -4.208 17.069 1.00 40.28 75 ASP A CA 1
ATOM 584 C C . ASP A 1 75 ? 14.711 -3.737 16.408 1.00 40.28 75 ASP A C 1
ATOM 586 O O . ASP A 1 75 ? 15.796 -3.792 16.985 1.00 40.28 75 ASP A O 1
ATOM 590 N N . THR A 1 76 ? 14.612 -3.428 15.122 1.00 38.75 76 THR A N 1
ATOM 591 C CA . THR A 1 76 ? 15.683 -2.830 14.346 1.00 38.75 76 THR A CA 1
ATOM 592 C C . THR A 1 76 ? 15.159 -1.440 14.062 1.00 38.75 76 THR A C 1
ATOM 594 O O . THR A 1 76 ? 14.363 -1.252 13.144 1.00 38.75 76 THR A O 1
ATOM 597 N N . GLN A 1 77 ? 15.554 -0.476 14.895 1.00 44.69 77 GLN A N 1
ATOM 598 C CA . GLN A 1 77 ? 15.612 0.919 14.476 1.00 44.69 77 GLN A CA 1
ATOM 599 C C . GLN A 1 77 ? 16.482 0.955 13.218 1.00 44.69 77 GLN A C 1
ATOM 601 O O . GLN A 1 77 ? 17.707 0.974 13.286 1.00 44.69 77 GLN A O 1
ATOM 606 N N . HIS A 1 78 ? 15.849 0.825 12.057 1.00 43.88 78 HIS A N 1
ATOM 607 C CA . HIS A 1 78 ? 16.515 0.944 10.778 1.00 43.88 78 HIS A CA 1
ATOM 608 C C . HIS A 1 78 ? 16.465 2.425 10.418 1.00 43.88 78 HIS A C 1
ATOM 610 O O . HIS A 1 78 ? 15.542 2.884 9.744 1.00 43.88 78 HIS A O 1
ATOM 616 N N . ASP A 1 79 ? 17.433 3.181 10.934 1.00 38.50 79 ASP A N 1
ATOM 617 C CA . ASP A 1 79 ? 17.657 4.578 10.577 1.00 38.50 79 ASP A CA 1
ATOM 618 C C . ASP A 1 79 ? 17.989 4.657 9.079 1.00 38.50 79 ASP A C 1
ATOM 620 O O . ASP A 1 79 ? 19.139 4.593 8.652 1.00 38.50 79 ASP A O 1
ATOM 624 N N . TYR A 1 80 ? 16.949 4.778 8.254 1.00 50.41 80 TYR A N 1
ATOM 625 C CA . TYR A 1 80 ? 17.013 4.754 6.788 1.00 50.41 80 TYR A CA 1
ATOM 626 C C . TYR A 1 80 ? 17.775 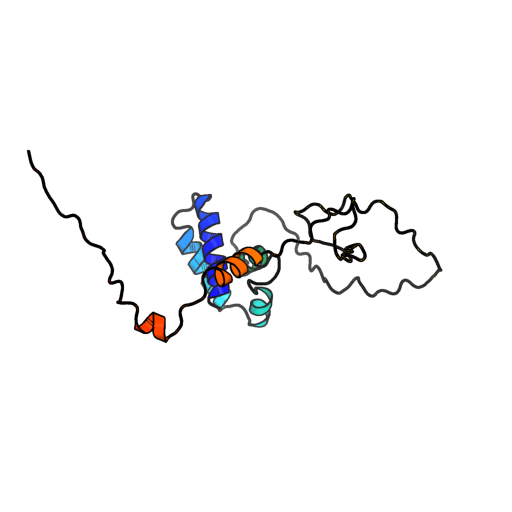5.953 6.181 1.00 50.41 80 TYR A C 1
ATOM 628 O O . TYR A 1 80 ? 17.965 6.026 4.971 1.00 50.41 80 TYR A O 1
ATOM 636 N N . TYR A 1 81 ? 18.234 6.891 7.014 1.00 47.62 81 TYR A N 1
ATOM 637 C CA . TYR A 1 81 ? 18.951 8.103 6.605 1.00 47.62 81 TYR A CA 1
ATOM 638 C C . TYR A 1 81 ? 20.401 8.190 7.103 1.00 47.62 81 TYR A C 1
ATOM 640 O O . TYR A 1 81 ? 21.075 9.171 6.792 1.00 47.62 81 TYR A O 1
ATOM 648 N N . ALA A 1 82 ? 20.905 7.200 7.848 1.00 51.03 82 ALA A N 1
ATOM 649 C CA . ALA A 1 82 ? 22.209 7.320 8.503 1.00 51.03 82 ALA A CA 1
ATOM 650 C C . ALA A 1 82 ? 23.418 6.821 7.683 1.00 51.03 82 ALA A C 1
ATOM 652 O O . ALA A 1 82 ? 24.539 7.120 8.074 1.00 51.03 82 ALA A O 1
ATOM 653 N N . ASP A 1 83 ? 23.236 6.130 6.548 1.00 49.31 83 ASP A N 1
ATOM 654 C CA . ASP A 1 83 ? 24.355 5.426 5.877 1.00 49.31 83 ASP A CA 1
ATOM 655 C C . ASP A 1 83 ? 24.641 5.868 4.425 1.00 49.31 83 ASP A C 1
ATOM 657 O O . ASP A 1 83 ? 25.277 5.161 3.652 1.00 49.31 83 ASP A O 1
ATOM 661 N N . ALA A 1 84 ? 24.166 7.050 4.014 1.00 54.78 84 ALA A N 1
ATOM 662 C CA . ALA A 1 84 ? 24.395 7.567 2.654 1.00 54.78 84 ALA A CA 1
ATOM 663 C C . ALA A 1 84 ? 25.368 8.760 2.575 1.00 54.78 84 ALA A C 1
ATOM 665 O O . ALA A 1 84 ? 25.552 9.316 1.492 1.00 54.78 84 ALA A O 1
ATOM 666 N N . LEU A 1 85 ? 25.975 9.186 3.691 1.00 51.00 85 LEU A N 1
ATOM 667 C CA . LEU A 1 85 ? 26.816 10.392 3.720 1.00 51.00 85 LEU A CA 1
ATOM 668 C C . LEU A 1 85 ? 28.096 10.295 4.561 1.00 51.00 85 LEU A C 1
ATOM 670 O O . LEU A 1 85 ? 28.721 11.329 4.775 1.00 51.00 85 LEU A O 1
ATOM 674 N N . GLU A 1 86 ? 28.547 9.113 4.986 1.00 47.19 86 GLU A N 1
ATOM 675 C CA . GLU A 1 86 ? 29.921 8.984 5.497 1.00 47.19 86 GLU A CA 1
ATOM 676 C C . GLU A 1 86 ? 30.899 9.154 4.315 1.00 47.19 86 GLU A C 1
ATOM 678 O O . GLU A 1 86 ? 30.944 8.302 3.419 1.00 47.19 86 GLU A O 1
ATOM 683 N N . PRO A 1 87 ? 31.679 10.252 4.244 1.00 46.25 87 PRO A N 1
ATOM 684 C CA . PRO A 1 87 ? 32.729 10.359 3.256 1.00 46.25 87 PRO A CA 1
ATOM 685 C C . PRO A 1 87 ? 33.866 9.471 3.754 1.00 46.25 87 PRO A C 1
ATOM 687 O O . PRO A 1 87 ? 34.608 9.863 4.652 1.00 46.25 87 PRO A O 1
ATOM 690 N N . SER A 1 88 ? 34.001 8.274 3.178 1.00 41.97 88 SER A N 1
ATOM 691 C CA . SER A 1 88 ? 35.216 7.471 3.315 1.00 41.97 88 SER A CA 1
ATOM 692 C C . SER A 1 88 ? 36.382 8.322 2.831 1.00 41.97 88 SER A C 1
ATOM 694 O O . SER A 1 88 ? 36.604 8.493 1.630 1.00 41.97 88 SER A O 1
ATOM 696 N N . THR A 1 89 ? 37.096 8.915 3.778 1.00 51.12 89 THR A N 1
ATOM 697 C CA . THR A 1 89 ? 38.414 9.466 3.540 1.00 51.12 89 THR A CA 1
ATOM 698 C C . THR A 1 89 ? 39.327 8.326 3.115 1.00 51.12 89 THR A C 1
ATOM 700 O O . THR A 1 89 ? 39.300 7.246 3.697 1.00 51.12 89 THR A O 1
ATOM 703 N N . ASP A 1 90 ? 40.138 8.634 2.112 1.00 51.34 90 ASP A N 1
ATOM 704 C CA . ASP A 1 90 ? 41.326 7.912 1.671 1.00 51.34 90 ASP A CA 1
ATOM 705 C C . ASP A 1 90 ? 41.174 6.938 0.485 1.00 51.34 90 ASP A C 1
ATOM 707 O O . ASP A 1 90 ? 40.542 5.889 0.523 1.00 51.34 90 ASP A O 1
ATOM 711 N N . GLU A 1 91 ? 41.899 7.349 -0.561 1.00 46.09 91 GLU A N 1
ATOM 712 C CA . GLU A 1 91 ? 42.396 6.618 -1.726 1.00 46.09 91 GLU A CA 1
ATOM 713 C C . GLU A 1 91 ? 41.462 6.436 -2.937 1.00 46.09 91 GLU A C 1
ATOM 715 O O . GLU A 1 91 ? 40.436 5.764 -2.922 1.00 46.09 91 GLU A O 1
ATOM 720 N N . ASN A 1 92 ? 41.898 7.052 -4.046 1.00 55.44 92 ASN A N 1
ATOM 721 C CA . ASN A 1 92 ? 41.341 6.991 -5.398 1.00 55.44 92 ASN A CA 1
ATOM 722 C C . ASN A 1 92 ? 41.233 5.550 -5.921 1.00 55.44 92 ASN A C 1
ATOM 724 O O . ASN A 1 92 ? 42.037 5.113 -6.747 1.00 55.44 92 ASN A O 1
ATOM 728 N N . HIS A 1 93 ? 40.199 4.830 -5.508 1.00 41.81 93 HIS A N 1
ATOM 729 C CA . HIS A 1 93 ? 39.798 3.592 -6.149 1.00 41.81 93 HIS A CA 1
ATOM 730 C C . HIS A 1 93 ? 38.419 3.799 -6.772 1.00 41.81 93 HIS A C 1
ATOM 732 O O . HIS A 1 93 ? 37.387 3.721 -6.110 1.00 41.81 93 HIS A O 1
ATOM 738 N N . LEU A 1 94 ? 38.413 4.095 -8.077 1.00 51.34 94 LEU A N 1
ATOM 739 C CA . LEU A 1 94 ? 37.232 3.966 -8.927 1.00 51.34 94 LEU A CA 1
ATOM 740 C C . LEU A 1 94 ? 36.841 2.486 -8.908 1.00 51.34 94 LEU A C 1
ATOM 742 O O . LEU A 1 94 ? 37.337 1.688 -9.704 1.00 51.34 94 LEU A O 1
ATOM 746 N N . GLY A 1 95 ? 36.023 2.116 -7.922 1.00 46.72 95 GLY A N 1
ATOM 747 C CA . GLY A 1 95 ? 35.486 0.778 -7.765 1.00 46.72 95 GLY A CA 1
ATOM 748 C C . GLY A 1 95 ? 34.820 0.365 -9.066 1.00 46.72 95 GLY A C 1
ATOM 749 O O . GLY A 1 95 ? 33.886 1.014 -9.535 1.00 46.72 95 GLY A O 1
ATOM 750 N N . ALA A 1 96 ? 35.356 -0.691 -9.669 1.00 48.47 96 ALA A N 1
ATOM 751 C CA . ALA A 1 96 ? 34.787 -1.327 -10.835 1.00 48.47 96 ALA A CA 1
ATOM 752 C C . ALA A 1 96 ? 33.310 -1.638 -10.559 1.00 48.47 96 ALA A C 1
ATOM 754 O O . ALA A 1 96 ? 32.996 -2.495 -9.733 1.00 48.47 96 ALA A O 1
ATOM 755 N N . ALA A 1 97 ? 32.410 -0.936 -11.251 1.00 50.03 97 ALA A N 1
ATOM 756 C CA . ALA A 1 97 ? 31.014 -1.325 -11.363 1.00 50.03 97 ALA A CA 1
ATOM 757 C C . ALA A 1 97 ? 30.985 -2.677 -12.089 1.00 50.03 97 ALA A C 1
ATOM 759 O O . ALA A 1 97 ? 31.061 -2.761 -13.314 1.00 50.03 97 ALA A O 1
ATOM 760 N N . SER A 1 98 ? 31.026 -3.742 -11.293 1.00 47.06 98 SER A N 1
ATOM 761 C CA . SER A 1 98 ? 31.037 -5.125 -11.741 1.00 47.06 98 SER A CA 1
ATOM 762 C C . SER A 1 98 ? 29.732 -5.434 -12.471 1.00 47.06 98 SER A C 1
ATOM 764 O O . SER A 1 98 ? 28.643 -5.164 -11.969 1.00 47.06 98 SER A O 1
ATOM 766 N N . ASN A 1 99 ? 29.869 -6.000 -13.668 1.00 49.66 99 ASN A N 1
ATOM 767 C CA . ASN A 1 99 ? 28.840 -6.255 -14.676 1.00 49.66 99 ASN A CA 1
ATOM 768 C C . ASN A 1 99 ? 27.787 -7.325 -14.300 1.00 49.66 99 ASN A C 1
ATOM 770 O O . ASN A 1 99 ? 27.267 -7.982 -15.191 1.00 49.66 99 ASN A O 1
ATOM 774 N N . ASN A 1 100 ? 27.452 -7.514 -13.021 1.00 50.59 100 ASN A N 1
ATOM 775 C CA . ASN A 1 100 ? 26.515 -8.554 -12.571 1.00 50.59 100 ASN A CA 1
ATOM 776 C C . ASN A 1 100 ? 25.381 -7.963 -11.713 1.00 50.59 100 ASN A C 1
ATOM 778 O O . ASN A 1 100 ? 25.212 -8.319 -10.551 1.00 50.59 100 ASN A O 1
ATOM 782 N N . VAL A 1 101 ? 24.603 -7.036 -12.280 1.00 50.00 101 VAL A N 1
ATOM 783 C CA . VAL A 1 101 ? 23.411 -6.435 -11.634 1.00 50.00 101 VAL A CA 1
ATOM 784 C C . VAL A 1 101 ? 22.141 -7.291 -11.813 1.00 50.00 101 VAL A C 1
ATOM 786 O O . VAL A 1 101 ? 21.088 -6.980 -11.262 1.00 50.00 101 VAL A O 1
ATOM 789 N N . GLU A 1 102 ? 22.216 -8.415 -12.526 1.00 51.16 102 GLU A N 1
ATOM 790 C CA . GLU A 1 102 ? 21.030 -9.221 -12.853 1.00 51.16 102 GLU A CA 1
ATOM 791 C C . GLU A 1 102 ? 20.451 -10.027 -11.674 1.00 51.16 102 GLU A C 1
ATOM 793 O O . GLU A 1 102 ? 19.317 -10.488 -11.768 1.00 51.16 102 GLU A O 1
ATOM 798 N N . GLU A 1 103 ? 21.154 -10.159 -10.542 1.00 46.66 103 GLU A N 1
ATOM 799 C CA . GLU A 1 103 ? 20.727 -11.058 -9.452 1.00 46.66 103 GLU A CA 1
ATOM 800 C C . GLU A 1 103 ? 19.936 -10.380 -8.311 1.00 46.66 103 GLU A C 1
ATOM 802 O O . GLU A 1 103 ? 19.255 -11.060 -7.549 1.00 46.66 103 GLU A O 1
ATOM 807 N N . TYR A 1 104 ? 19.923 -9.044 -8.215 1.00 45.50 104 TYR A N 1
ATOM 808 C CA . TYR A 1 104 ? 19.238 -8.339 -7.110 1.00 45.50 104 TYR A CA 1
ATOM 809 C C . TYR A 1 104 ? 17.841 -7.804 -7.450 1.00 45.50 104 TYR A C 1
ATOM 811 O O . TYR A 1 104 ? 17.157 -7.255 -6.590 1.00 45.50 104 TYR A O 1
ATOM 819 N N . SER A 1 105 ? 17.369 -8.008 -8.681 1.00 46.97 105 SER A N 1
ATOM 820 C CA . SER A 1 105 ? 16.038 -7.569 -9.123 1.00 46.97 105 SER A CA 1
ATOM 821 C C . SER A 1 105 ? 14.984 -8.667 -8.951 1.00 46.97 105 SER A C 1
ATOM 823 O O . SER A 1 105 ? 14.189 -8.931 -9.854 1.00 46.97 105 SER A O 1
ATOM 825 N N . ALA A 1 106 ? 14.972 -9.353 -7.805 1.00 48.12 106 ALA A N 1
ATOM 826 C CA . ALA A 1 106 ? 13.841 -10.210 -7.475 1.00 48.12 106 ALA A CA 1
ATOM 827 C C . ALA A 1 106 ? 12.598 -9.318 -7.262 1.00 48.12 106 ALA A C 1
ATOM 829 O O . ALA A 1 106 ? 12.673 -8.339 -6.517 1.00 48.12 106 ALA A O 1
ATOM 830 N N . PRO A 1 107 ? 11.439 -9.637 -7.866 1.00 52.72 107 PRO A N 1
ATOM 831 C CA . PRO A 1 107 ? 10.242 -8.787 -7.837 1.00 52.72 107 PRO A CA 1
ATOM 832 C C . PRO A 1 107 ? 9.591 -8.643 -6.448 1.00 52.72 107 PRO A C 1
ATOM 834 O O . PRO A 1 107 ? 8.569 -7.976 -6.328 1.00 52.72 107 PRO A O 1
ATOM 837 N N . SER A 1 108 ? 10.154 -9.272 -5.414 1.00 53.84 108 SER A N 1
ATOM 838 C CA . SER A 1 108 ? 9.601 -9.347 -4.059 1.00 53.84 108 SER A CA 1
ATOM 839 C C . SER A 1 108 ? 10.496 -8.730 -2.975 1.00 53.84 108 SER A C 1
ATOM 841 O O . SER A 1 108 ? 10.182 -8.871 -1.798 1.00 53.84 108 SER A O 1
ATOM 843 N N . GLY A 1 109 ? 11.626 -8.106 -3.334 1.00 54.59 109 GLY A N 1
ATOM 844 C CA . GLY A 1 109 ? 12.565 -7.499 -2.381 1.00 54.59 109 GLY A CA 1
ATOM 845 C C . GLY A 1 109 ? 12.532 -5.963 -2.376 1.00 54.59 109 GLY A C 1
ATOM 846 O O . GLY A 1 109 ? 12.087 -5.354 -3.356 1.00 54.59 109 GLY A O 1
ATOM 847 N N . PRO A 1 110 ? 13.006 -5.309 -1.296 1.00 52.16 110 PRO A N 1
ATOM 848 C CA . PRO A 1 110 ? 13.179 -3.861 -1.276 1.00 52.16 110 PRO A CA 1
ATOM 849 C C . PRO A 1 110 ? 14.158 -3.440 -2.378 1.00 52.16 110 PRO A C 1
ATOM 851 O O . PRO A 1 110 ? 15.239 -4.006 -2.526 1.00 52.16 110 PRO A O 1
A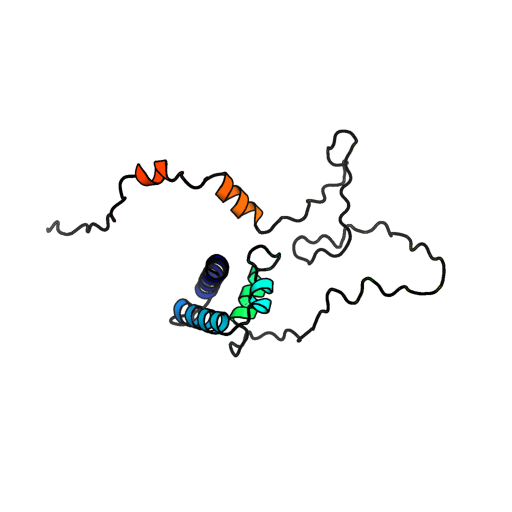TOM 854 N N . ILE A 1 111 ? 13.756 -2.449 -3.174 1.00 60.00 111 ILE A N 1
ATOM 855 C CA . ILE A 1 111 ? 14.542 -1.957 -4.308 1.00 60.00 111 ILE A CA 1
ATOM 856 C C . ILE A 1 111 ? 15.645 -1.069 -3.756 1.00 60.00 111 ILE A C 1
ATOM 858 O O . ILE A 1 111 ? 15.407 0.081 -3.396 1.00 60.00 111 ILE A O 1
ATOM 862 N N . MET A 1 112 ? 16.843 -1.629 -3.658 1.00 55.06 112 MET A N 1
ATOM 863 C CA . MET A 1 112 ? 18.025 -0.911 -3.209 1.00 55.06 112 MET A CA 1
ATOM 864 C C . MET A 1 112 ? 18.845 -0.467 -4.423 1.00 55.06 112 MET A C 1
ATOM 866 O O . MET A 1 112 ? 19.240 -1.286 -5.249 1.00 55.06 112 MET A O 1
ATOM 870 N N . GLY A 1 113 ? 19.107 0.839 -4.517 1.00 66.94 113 GLY A N 1
ATOM 871 C CA . GLY A 1 113 ? 20.038 1.426 -5.484 1.00 66.94 113 GLY A CA 1
ATOM 872 C C . GLY A 1 113 ? 19.404 2.298 -6.581 1.00 66.94 113 GLY A C 1
ATOM 873 O O . GLY A 1 113 ? 18.184 2.320 -6.758 1.00 66.94 113 GLY A O 1
ATOM 874 N N . PRO A 1 114 ? 20.234 3.065 -7.313 1.00 70.62 114 PRO A N 1
ATOM 875 C CA . PRO A 1 114 ? 19.785 3.932 -8.397 1.00 70.62 114 PRO A CA 1
ATOM 876 C C . PRO A 1 114 ? 19.220 3.111 -9.563 1.00 70.62 114 PRO A C 1
ATOM 878 O O . PRO A 1 114 ? 19.890 2.242 -10.119 1.00 70.62 114 PRO A O 1
ATOM 881 N N . MET A 1 115 ? 17.985 3.416 -9.962 1.00 76.25 115 MET A N 1
ATOM 882 C CA . MET A 1 115 ? 17.341 2.794 -11.119 1.00 76.25 115 MET A CA 1
ATOM 883 C C . MET A 1 115 ? 17.901 3.376 -12.423 1.00 76.25 115 MET A C 1
ATOM 885 O O . MET A 1 115 ? 17.917 4.594 -12.602 1.00 76.25 115 MET A O 1
ATOM 889 N N . VAL A 1 116 ? 18.311 2.511 -13.356 1.00 78.88 116 VAL A N 1
ATOM 890 C CA . VAL A 1 116 ? 18.809 2.907 -14.682 1.00 78.88 116 VAL A CA 1
ATOM 891 C C . VAL A 1 116 ? 17.907 2.318 -15.762 1.00 78.88 116 VAL A C 1
ATOM 893 O O . VAL A 1 116 ? 17.747 1.105 -15.848 1.00 78.88 116 VAL A O 1
ATOM 896 N N . VAL A 1 117 ? 17.341 3.181 -16.609 1.00 82.25 117 VAL A N 1
ATOM 897 C CA . VAL A 1 117 ? 16.534 2.788 -17.774 1.00 82.25 117 VAL A CA 1
ATOM 898 C 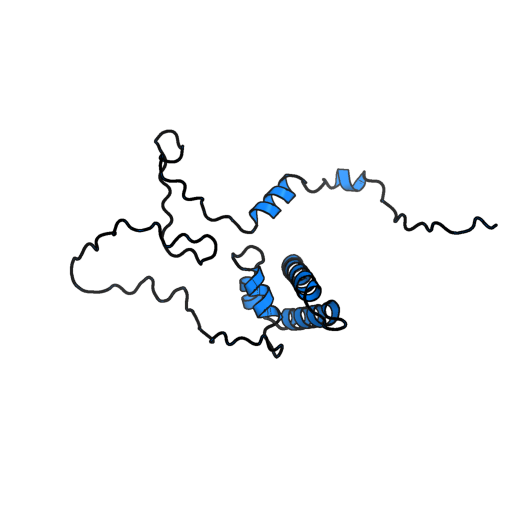C . VAL A 1 117 ? 17.252 3.261 -19.032 1.00 82.25 117 VAL A C 1
ATOM 900 O O . VAL A 1 117 ? 17.465 4.461 -19.208 1.00 82.25 117 VAL A O 1
ATOM 903 N N . ARG A 1 118 ? 17.648 2.330 -19.908 1.00 84.94 118 ARG A N 1
ATOM 904 C CA . ARG A 1 118 ? 18.297 2.656 -21.185 1.00 84.94 118 ARG A CA 1
ATOM 905 C C . ARG A 1 118 ? 17.269 2.644 -22.309 1.00 84.94 118 ARG A C 1
ATOM 907 O O . ARG A 1 118 ? 16.580 1.648 -22.530 1.00 84.94 118 ARG A O 1
ATOM 914 N N . LEU A 1 119 ? 17.195 3.758 -23.029 1.00 87.88 119 LEU A N 1
ATOM 915 C CA . LEU A 1 119 ? 16.311 3.941 -24.176 1.00 87.88 119 LEU A CA 1
ATOM 916 C C . LEU A 1 119 ? 17.140 4.205 -25.434 1.00 87.88 119 LEU A C 1
ATOM 918 O O . LEU A 1 119 ? 18.208 4.818 -25.377 1.00 87.88 119 LEU A O 1
ATOM 922 N N . MET A 1 120 ? 16.636 3.748 -26.574 1.00 91.62 120 MET A N 1
ATOM 923 C CA . MET A 1 120 ? 17.143 4.139 -27.885 1.00 91.62 120 MET A CA 1
ATOM 924 C C . MET A 1 120 ? 16.752 5.601 -28.198 1.00 91.62 120 MET A C 1
ATOM 926 O O . MET A 1 120 ? 15.869 6.158 -27.543 1.00 91.62 120 MET A O 1
ATOM 930 N N . PRO A 1 121 ? 17.363 6.255 -29.207 1.00 94.25 121 PRO A N 1
ATOM 931 C CA . PRO A 1 121 ? 16.988 7.618 -29.605 1.00 94.25 121 PRO A CA 1
ATOM 932 C C . PRO A 1 121 ? 15.514 7.783 -30.016 1.00 94.25 121 PRO A C 1
ATOM 934 O O . PRO A 1 121 ? 15.006 8.900 -30.020 1.00 94.25 121 PRO A O 1
ATOM 937 N N . ASP A 1 122 ? 14.833 6.687 -30.366 1.00 93.00 122 ASP A N 1
ATOM 938 C CA . ASP A 1 122 ? 13.398 6.642 -30.673 1.00 93.00 122 ASP A CA 1
ATOM 939 C C . ASP A 1 122 ? 12.503 6.516 -29.421 1.00 93.00 122 ASP A C 1
ATOM 941 O O . ASP A 1 122 ? 11.278 6.524 -29.531 1.00 93.00 122 ASP A O 1
ATOM 945 N N . GLY A 1 123 ? 13.101 6.409 -28.231 1.00 86.62 123 GLY A N 1
ATOM 946 C CA . GLY A 1 123 ? 12.412 6.250 -26.953 1.00 86.62 123 GLY A CA 1
ATOM 947 C C . GLY A 1 123 ? 11.981 4.817 -26.635 1.00 86.62 123 GLY A C 1
ATOM 948 O O . GLY A 1 123 ? 11.396 4.594 -25.575 1.00 86.62 123 GLY A O 1
ATOM 949 N N . SER A 1 124 ? 12.258 3.842 -27.504 1.00 88.00 124 SER A N 1
ATOM 950 C CA . SER A 1 124 ? 11.958 2.439 -27.219 1.00 88.00 124 SER A CA 1
ATOM 951 C C . SER A 1 124 ? 13.032 1.796 -26.319 1.00 88.00 124 SER A C 1
ATOM 953 O O . SER A 1 124 ? 14.170 2.281 -26.271 1.00 88.00 124 SER A O 1
ATOM 955 N N . PRO A 1 125 ? 12.699 0.728 -25.564 1.00 86.75 125 PRO A N 1
ATOM 956 C CA . PRO A 1 125 ? 13.668 0.037 -24.716 1.00 86.75 125 PRO A CA 1
ATOM 957 C C . PRO A 1 125 ? 14.820 -0.543 -25.538 1.00 86.75 125 PRO A C 1
ATOM 959 O O . PRO A 1 125 ? 14.600 -1.110 -26.611 1.00 86.75 125 PRO A O 1
ATOM 962 N N . VAL A 1 126 ? 16.048 -0.439 -25.025 1.00 88.25 126 VAL A N 1
ATOM 963 C CA . VAL A 1 12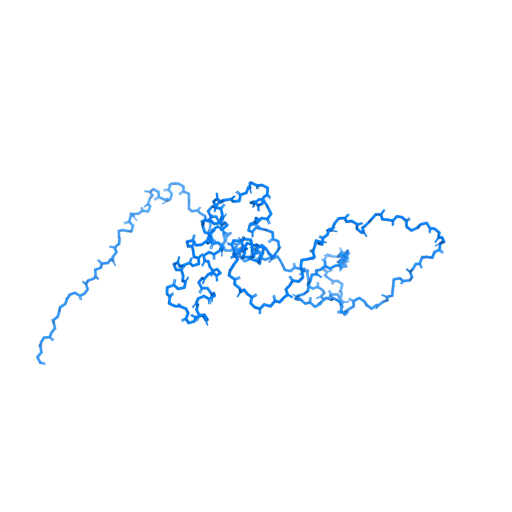6 ? 17.208 -1.075 -25.664 1.00 88.25 126 VAL A CA 1
ATOM 964 C C . VAL A 1 126 ? 16.996 -2.597 -25.703 1.00 88.25 126 VAL A C 1
ATOM 966 O O . VAL A 1 126 ? 16.695 -3.192 -24.667 1.00 88.25 126 VAL A O 1
ATOM 969 N N . PRO A 1 127 ? 17.157 -3.265 -26.863 1.00 80.38 127 PRO A N 1
ATOM 970 C CA . PRO A 1 127 ? 17.022 -4.716 -26.951 1.00 80.38 127 PRO A CA 1
ATOM 971 C C . PRO A 1 127 ? 17.955 -5.428 -25.960 1.00 80.38 127 PRO A C 1
ATOM 973 O O . PRO A 1 127 ? 19.164 -5.214 -25.984 1.00 80.38 127 PRO A O 1
ATOM 976 N N . GLY A 1 128 ? 17.387 -6.267 -25.091 1.00 75.00 128 GLY A N 1
ATOM 977 C CA . GLY A 1 128 ? 18.105 -6.938 -23.997 1.00 75.00 128 GLY A CA 1
ATOM 978 C C . GLY A 1 128 ? 17.821 -6.347 -22.613 1.00 75.00 128 GLY A C 1
ATOM 979 O O . GLY A 1 128 ? 17.868 -7.082 -21.633 1.00 75.00 128 GLY A O 1
ATOM 980 N N . ASP A 1 129 ? 17.402 -5.082 -22.532 1.00 71.94 129 ASP A N 1
ATOM 981 C CA . ASP A 1 129 ? 16.935 -4.465 -21.288 1.00 71.94 129 ASP A CA 1
ATOM 982 C C . ASP A 1 129 ? 15.419 -4.592 -21.163 1.00 71.94 129 ASP A C 1
ATOM 984 O O . ASP A 1 129 ? 14.654 -3.698 -21.523 1.00 71.94 129 ASP A O 1
ATOM 988 N N . SER A 1 130 ? 14.967 -5.725 -20.628 1.00 67.81 130 SER A N 1
ATOM 989 C CA . SER A 1 130 ? 13.559 -5.937 -20.269 1.00 67.81 130 SER A CA 1
ATOM 990 C C . SER A 1 130 ? 13.300 -5.758 -18.773 1.00 67.81 130 SER A C 1
ATOM 992 O O . SER A 1 130 ? 12.390 -6.390 -18.229 1.00 67.81 130 SER A O 1
ATOM 994 N N . ILE A 1 131 ? 14.105 -4.933 -18.094 1.00 70.75 131 ILE A N 1
ATOM 995 C CA . ILE A 1 131 ? 13.876 -4.596 -16.687 1.00 70.75 131 ILE A CA 1
ATOM 996 C C . ILE A 1 131 ? 12.550 -3.846 -16.627 1.00 70.75 131 ILE A C 1
ATOM 998 O O . ILE A 1 131 ? 12.430 -2.709 -17.087 1.00 70.75 131 ILE A O 1
ATOM 1002 N N . LYS A 1 132 ? 11.521 -4.512 -16.099 1.00 69.69 132 LYS A N 1
ATOM 1003 C CA . LYS A 1 132 ? 10.253 -3.846 -15.831 1.00 69.69 132 LYS A CA 1
ATOM 1004 C C . LYS A 1 132 ? 10.507 -2.817 -14.734 1.00 69.69 132 LYS A C 1
ATOM 1006 O O . LYS A 1 132 ? 11.127 -3.175 -13.729 1.00 69.69 132 LYS A O 1
ATOM 1011 N N . PRO A 1 133 ? 10.040 -1.570 -14.905 1.00 74.31 133 PRO A N 1
ATOM 1012 C CA . PRO A 1 133 ? 10.104 -0.616 -13.818 1.00 74.31 133 PRO A CA 1
ATOM 1013 C C . PRO A 1 133 ? 9.351 -1.188 -12.611 1.00 74.31 133 PRO A C 1
ATOM 1015 O O . PRO A 1 133 ? 8.445 -2.017 -12.786 1.00 74.31 133 PRO A O 1
ATOM 1018 N N . PRO A 1 134 ? 9.710 -0.755 -11.394 1.00 75.38 134 PRO A N 1
ATOM 1019 C CA . PRO A 1 134 ? 8.960 -1.105 -10.203 1.00 75.38 134 PRO A CA 1
ATOM 1020 C C . PRO A 1 134 ? 7.479 -0.834 -10.430 1.00 75.38 134 PRO A C 1
ATOM 1022 O O . PRO A 1 134 ? 7.103 0.239 -10.907 1.00 75.38 134 PRO A O 1
ATOM 1025 N N . LYS A 1 135 ? 6.650 -1.833 -10.136 1.00 75.56 135 LYS A N 1
ATOM 1026 C CA . LYS A 1 135 ? 5.206 -1.660 -10.207 1.00 75.56 135 LYS A CA 1
ATOM 1027 C C . LYS A 1 135 ? 4.789 -0.813 -9.010 1.00 75.56 135 LYS A C 1
ATOM 1029 O O . LYS A 1 135 ? 5.143 -1.155 -7.885 1.00 75.56 135 LYS A O 1
ATOM 1034 N N . ASP A 1 136 ? 4.060 0.262 -9.272 1.00 77.56 136 ASP A N 1
ATOM 1035 C CA . ASP A 1 136 ? 3.411 1.019 -8.208 1.00 77.56 136 ASP A CA 1
ATOM 1036 C C . ASP A 1 136 ? 2.282 0.183 -7.590 1.00 77.56 136 ASP A C 1
ATOM 1038 O O . ASP A 1 136 ? 1.582 -0.546 -8.304 1.00 77.56 136 ASP A O 1
ATOM 1042 N N . GLU A 1 137 ? 2.122 0.250 -6.274 1.00 75.44 137 GLU A N 1
ATOM 1043 C CA . GLU A 1 137 ? 1.137 -0.560 -5.546 1.00 75.44 137 GLU A CA 1
ATOM 1044 C C . GLU A 1 137 ? -0.293 -0.031 -5.756 1.00 75.44 137 GLU A C 1
ATOM 1046 O O . GLU A 1 137 ? -1.245 -0.811 -5.742 1.00 75.44 137 GLU A O 1
ATOM 1051 N N . ASP A 1 138 ? -0.447 1.261 -6.062 1.00 80.00 138 ASP A N 1
ATOM 1052 C CA . ASP A 1 138 ? -1.735 1.944 -6.235 1.00 80.00 138 ASP A CA 1
ATOM 1053 C C . ASP A 1 138 ? -2.189 2.087 -7.703 1.00 80.00 138 ASP A C 1
ATOM 1055 O O . ASP A 1 138 ? -3.300 2.552 -7.980 1.00 80.00 138 ASP A O 1
ATOM 1059 N N . ILE A 1 139 ? -1.369 1.658 -8.672 1.00 82.38 139 ILE A N 1
ATOM 1060 C CA . ILE A 1 139 ? -1.644 1.900 -10.097 1.00 82.38 139 ILE A CA 1
ATOM 1061 C C . ILE A 1 139 ? -2.969 1.287 -10.553 1.00 82.38 139 ILE A C 1
ATOM 1063 O O . ILE A 1 139 ? -3.631 1.799 -11.458 1.00 82.38 139 ILE A O 1
ATOM 1067 N N . GLU A 1 140 ? -3.370 0.184 -9.928 1.00 84.38 140 GLU A N 1
ATOM 1068 C CA . GLU A 1 140 ? -4.642 -0.478 -10.193 1.00 84.38 140 GLU A CA 1
ATOM 1069 C C . GLU A 1 140 ? -5.831 0.352 -9.692 1.00 84.38 140 GLU A C 1
ATOM 1071 O O . GLU A 1 140 ? -6.813 0.506 -10.420 1.00 84.38 140 GLU A O 1
ATOM 1076 N N . GLU A 1 141 ? -5.715 0.970 -8.513 1.00 82.25 141 GLU A N 1
ATOM 1077 C CA . GLU A 1 141 ? -6.728 1.878 -7.966 1.00 82.25 141 GLU A CA 1
ATOM 1078 C C . GLU A 1 141 ? -6.831 3.149 -8.811 1.00 82.25 141 GLU A C 1
ATOM 1080 O O . GLU A 1 141 ? -7.929 3.516 -9.234 1.00 82.25 141 GLU A O 1
ATOM 1085 N N . HIS A 1 142 ? -5.701 3.771 -9.155 1.00 85.06 142 HIS A N 1
ATOM 1086 C CA . HIS A 1 142 ? -5.687 4.941 -10.031 1.00 85.06 142 HIS A CA 1
ATOM 1087 C C . HIS A 1 142 ? -6.340 4.638 -11.390 1.00 85.06 142 HIS A C 1
ATOM 1089 O O . HIS A 1 142 ? -7.171 5.410 -11.884 1.00 85.06 142 HIS A O 1
ATOM 1095 N N . ASN A 1 143 ? -6.025 3.485 -11.989 1.00 87.00 143 ASN A N 1
ATOM 1096 C CA . ASN A 1 143 ? -6.644 3.063 -13.243 1.00 87.00 143 ASN A CA 1
ATOM 1097 C C . ASN A 1 143 ? -8.149 2.807 -13.084 1.00 87.00 143 ASN A C 1
ATOM 1099 O O . ASN A 1 143 ? -8.919 3.196 -13.962 1.00 87.00 143 ASN A O 1
ATOM 1103 N N . ALA A 1 144 ? -8.587 2.216 -11.970 1.00 86.62 144 ALA A N 1
ATOM 1104 C CA . ALA A 1 144 ? -10.001 1.999 -11.677 1.00 86.62 144 ALA A CA 1
ATOM 1105 C C . ALA A 1 144 ? -10.769 3.319 -11.481 1.00 86.62 144 ALA A C 1
ATOM 1107 O O . ALA A 1 144 ? -11.866 3.473 -12.022 1.00 86.62 144 ALA A O 1
ATOM 1108 N N . MET A 1 145 ? -10.184 4.293 -10.775 1.00 83.00 145 MET A N 1
ATOM 1109 C CA . MET A 1 145 ? -10.753 5.635 -10.592 1.00 83.00 145 MET A CA 1
ATOM 1110 C C . MET A 1 145 ? -10.842 6.402 -11.912 1.00 83.00 145 MET A C 1
ATOM 1112 O O . MET A 1 145 ? -11.815 7.109 -12.167 1.00 83.00 145 MET A O 1
ATOM 1116 N N . ARG A 1 146 ? -9.838 6.246 -12.780 1.00 87.38 146 ARG A N 1
ATOM 1117 C CA . ARG A 1 146 ? -9.835 6.860 -14.110 1.00 87.38 146 ARG A CA 1
ATOM 1118 C C . ARG A 1 146 ? -10.846 6.210 -15.050 1.00 87.38 146 ARG A C 1
ATOM 1120 O O . ARG A 1 146 ? -11.469 6.909 -15.845 1.00 87.38 146 ARG A O 1
ATOM 1127 N N . ALA A 1 147 ? -10.989 4.888 -14.981 1.00 90.88 147 ALA A N 1
ATOM 1128 C CA . ALA A 1 147 ? -11.962 4.147 -15.774 1.00 90.88 147 ALA A CA 1
ATOM 1129 C C . ALA A 1 147 ? -13.403 4.474 -15.355 1.00 90.88 147 ALA A C 1
ATOM 1131 O O . ALA A 1 147 ? -14.281 4.564 -16.211 1.00 90.88 147 ALA A O 1
ATOM 1132 N N . ASN A 1 148 ? -13.626 4.702 -14.057 1.00 84.69 148 ASN A N 1
ATOM 1133 C CA . ASN A 1 148 ? -14.926 5.029 -13.478 1.00 84.69 148 ASN A CA 1
ATOM 1134 C C . ASN A 1 148 ? -14.892 6.414 -12.807 1.00 84.69 148 ASN A C 1
ATOM 1136 O O . ASN A 1 148 ? -14.845 6.498 -11.577 1.00 84.69 148 ASN A O 1
ATOM 1140 N N . PRO A 1 149 ? -14.912 7.509 -13.590 1.00 82.62 149 PRO A N 1
ATOM 1141 C CA . PRO A 1 149 ? -14.875 8.854 -13.037 1.00 82.62 149 PRO A CA 1
ATOM 1142 C C . PRO A 1 149 ? -16.086 9.115 -12.135 1.00 82.62 149 PRO A C 1
ATOM 1144 O O . PRO A 1 149 ? -17.209 8.696 -12.426 1.00 82.62 149 PRO A O 1
ATOM 1147 N N . ILE A 1 150 ? -15.849 9.833 -11.036 1.00 80.50 150 ILE A N 1
ATOM 1148 C CA . ILE A 1 150 ? -16.895 10.198 -10.077 1.00 80.50 150 ILE A CA 1
ATOM 1149 C C . ILE A 1 150 ? -17.956 11.039 -10.813 1.00 80.50 150 ILE A C 1
ATOM 1151 O O . ILE A 1 150 ? -17.594 12.008 -11.489 1.00 80.50 150 ILE A O 1
ATOM 1155 N N . PRO A 1 151 ? -19.253 10.689 -10.710 1.00 85.38 151 PRO A N 1
ATOM 1156 C CA . PRO A 1 151 ? -20.313 11.413 -11.399 1.00 85.38 151 PRO A CA 1
ATOM 1157 C C . PRO A 1 151 ? -20.355 12.879 -10.962 1.00 85.38 151 PRO A C 1
ATOM 1159 O O . PRO A 1 151 ? -20.105 13.207 -9.799 1.00 85.38 151 PRO A O 1
ATOM 1162 N N . SER A 1 152 ? -20.703 13.772 -11.891 1.00 87.94 152 SER A N 1
ATOM 1163 C CA . SER A 1 152 ? -20.860 15.186 -11.558 1.00 87.94 152 SER A CA 1
ATOM 1164 C C . SER A 1 152 ? -22.030 15.386 -10.591 1.00 87.94 152 SER A C 1
ATOM 1166 O O . SER A 1 152 ? -22.978 14.598 -10.561 1.00 87.94 152 SER A O 1
ATOM 1168 N N . VAL A 1 153 ? -22.023 16.489 -9.840 1.00 85.81 153 VAL A N 1
ATOM 1169 C CA . VAL A 1 153 ? -23.131 16.841 -8.932 1.00 85.81 153 VAL A CA 1
ATOM 1170 C C . VAL A 1 153 ? -24.485 16.870 -9.648 1.00 85.81 153 VAL A C 1
ATOM 1172 O O . VAL A 1 153 ? -25.487 16.418 -9.101 1.00 85.81 153 VAL A O 1
ATOM 1175 N N . SER A 1 154 ? -24.517 17.316 -10.905 1.00 85.69 154 SER A N 1
ATOM 1176 C CA . SER A 1 154 ? -25.722 17.295 -11.734 1.00 85.69 154 SER A CA 1
ATOM 1177 C C . SER A 1 154 ? -26.178 15.888 -12.119 1.00 85.69 154 SER A C 1
ATOM 1179 O O . SER A 1 154 ? -27.381 15.662 -12.231 1.00 85.69 154 SER A O 1
ATOM 1181 N N . ASP A 1 155 ? -25.254 14.947 -12.314 1.00 83.69 155 ASP A N 1
ATOM 1182 C CA . ASP A 1 155 ? -25.585 13.556 -12.643 1.00 83.69 155 ASP A CA 1
ATOM 1183 C C . ASP A 1 155 ? -26.102 12.812 -11.413 1.00 83.69 155 ASP A C 1
ATOM 1185 O O . ASP A 1 155 ? -27.071 12.062 -11.510 1.00 83.69 155 ASP A O 1
ATOM 1189 N N . ILE A 1 156 ? -25.528 13.097 -10.241 1.00 81.88 156 ILE A N 1
ATOM 1190 C CA . ILE A 1 156 ? -25.999 12.585 -8.948 1.00 81.88 156 ILE A CA 1
ATOM 1191 C C . ILE A 1 156 ? -27.430 13.063 -8.677 1.00 81.88 156 ILE A C 1
ATOM 1193 O O . ILE A 1 156 ? -28.290 12.264 -8.322 1.00 81.88 156 ILE A O 1
ATOM 1197 N N . MET A 1 157 ? -27.718 14.350 -8.896 1.00 82.44 157 MET A N 1
ATOM 1198 C CA . MET A 1 157 ? -29.067 14.902 -8.705 1.00 82.44 157 MET A CA 1
ATOM 1199 C C . MET A 1 157 ? -30.096 14.358 -9.708 1.00 82.44 157 MET A C 1
ATOM 1201 O O . MET A 1 157 ? -31.294 14.399 -9.435 1.00 82.44 157 MET A O 1
ATOM 1205 N N . LYS A 1 158 ? -29.647 13.865 -10.869 1.00 79.75 158 LYS A N 1
ATOM 1206 C CA . LYS A 1 158 ? -30.502 13.244 -11.891 1.00 79.75 158 LYS A CA 1
ATOM 1207 C C . LYS A 1 158 ? -30.704 11.748 -11.683 1.00 79.75 158 LYS A C 1
ATOM 1209 O O . LYS A 1 158 ? -31.632 11.193 -12.271 1.00 79.75 158 LYS A O 1
ATOM 1214 N N . GLN A 1 159 ? -29.861 11.084 -10.893 1.00 69.75 159 GLN A N 1
ATOM 1215 C CA . GLN A 1 159 ? -30.064 9.677 -10.584 1.00 69.75 159 GLN A CA 1
ATOM 1216 C C . GLN A 1 159 ? -31.285 9.534 -9.668 1.00 69.75 159 GLN A C 1
ATOM 1218 O O . GLN A 1 159 ? -31.295 10.087 -8.566 1.00 69.75 159 GLN A O 1
ATOM 1223 N N . PRO A 1 160 ? -32.330 8.795 -10.086 1.00 62.97 160 PRO A N 1
ATOM 1224 C CA . PRO A 1 160 ? -33.402 8.452 -9.172 1.00 62.97 160 PRO A CA 1
ATOM 1225 C C . PRO A 1 160 ? -32.798 7.628 -8.037 1.00 62.97 160 PRO A C 1
ATOM 1227 O O . PRO A 1 160 ? -31.991 6.724 -8.273 1.00 62.97 160 PRO A O 1
ATOM 1230 N N . SER A 1 161 ? -33.178 7.954 -6.804 1.00 58.44 161 SER A N 1
ATOM 1231 C CA . SER A 1 161 ? -32.806 7.193 -5.620 1.00 58.44 161 SER A CA 1
ATOM 1232 C C . SER A 1 161 ? -33.090 5.713 -5.871 1.00 58.44 161 SER A C 1
ATOM 1234 O O . SER A 1 161 ? -34.243 5.292 -5.969 1.00 58.44 161 SER A O 1
ATOM 1236 N N . ARG A 1 162 ? -32.036 4.896 -5.996 1.00 55.31 162 ARG A N 1
ATOM 1237 C CA . ARG A 1 162 ? -32.174 3.442 -5.893 1.00 55.31 162 ARG A CA 1
ATOM 1238 C C . ARG A 1 162 ? -32.572 3.143 -4.452 1.00 55.31 162 ARG A C 1
ATOM 1240 O O . ARG A 1 162 ? -31.728 2.928 -3.590 1.00 55.31 162 ARG A O 1
ATOM 1247 N N . GLN A 1 163 ? -33.872 3.210 -4.187 1.00 51.34 163 GLN A N 1
ATOM 1248 C CA . GLN A 1 163 ? -34.459 2.658 -2.982 1.00 51.34 163 GLN A CA 1
ATOM 1249 C C . GLN A 1 163 ? -34.154 1.159 -2.960 1.00 51.34 163 GLN A C 1
ATOM 1251 O O . GLN A 1 163 ? -34.324 0.460 -3.959 1.00 51.34 163 GLN A O 1
ATOM 1256 N N . ASN A 1 164 ? -33.666 0.707 -1.809 1.00 50.56 164 ASN A N 1
ATOM 1257 C CA . ASN A 1 164 ? -33.448 -0.685 -1.447 1.00 50.56 164 ASN A CA 1
ATOM 1258 C C . ASN A 1 164 ? -34.557 -1.600 -1.984 1.00 50.56 164 ASN A C 1
ATOM 1260 O O . ASN A 1 164 ? -35.674 -1.575 -1.475 1.00 50.56 164 ASN A O 1
ATOM 1264 N N . SER A 1 165 ? -34.235 -2.485 -2.926 1.00 42.00 165 SER A N 1
ATOM 1265 C CA . SER A 1 165 ? -35.038 -3.683 -3.165 1.00 42.00 165 SER A CA 1
ATOM 1266 C C . SER A 1 165 ? -34.540 -4.807 -2.253 1.00 42.00 165 SER A C 1
ATOM 1268 O O . SER A 1 165 ? -33.960 -5.792 -2.702 1.00 42.00 165 SER A O 1
ATOM 1270 N N . LEU A 1 166 ? -34.760 -4.644 -0.949 1.00 50.72 166 LEU A N 1
ATOM 1271 C CA . LEU A 1 166 ? -35.059 -5.782 -0.086 1.00 50.72 166 LEU A CA 1
ATOM 1272 C C . LEU A 1 166 ? -36.568 -6.021 -0.223 1.00 50.72 166 LEU A C 1
ATOM 1274 O O . LEU A 1 166 ? -37.369 -5.420 0.481 1.00 50.72 166 LEU A O 1
ATOM 1278 N N . HIS A 1 167 ? -36.950 -6.861 -1.181 1.00 39.06 167 HIS A N 1
ATOM 1279 C CA . HIS A 1 167 ? -38.271 -7.485 -1.253 1.00 39.06 167 HIS A CA 1
ATOM 1280 C C . HIS A 1 167 ? -37.981 -8.981 -1.407 1.00 39.06 167 HIS A C 1
ATOM 1282 O O . HIS A 1 167 ? -37.518 -9.430 -2.448 1.00 39.06 167 HIS A O 1
ATOM 1288 N N . LEU A 1 168 ? -37.939 -9.735 -0.309 1.00 43.72 168 LEU A N 1
ATOM 1289 C CA . LEU A 1 168 ? -39.113 -10.428 0.223 1.00 43.72 168 LEU A CA 1
ATOM 1290 C C . LEU A 1 168 ? -39.885 -11.128 -0.907 1.00 43.72 168 LEU A C 1
ATOM 1292 O O . LEU A 1 168 ? -40.893 -10.615 -1.392 1.00 43.72 168 LEU A O 1
ATOM 1296 N N . VAL A 1 169 ? -39.398 -12.301 -1.318 1.00 41.81 169 VAL A N 1
ATOM 1297 C CA . VAL A 1 169 ? -40.257 -13.308 -1.947 1.00 41.81 169 VAL A CA 1
ATOM 1298 C C . VAL A 1 169 ? -40.902 -14.079 -0.803 1.00 41.81 169 VAL A C 1
ATOM 1300 O O . VAL A 1 169 ? -40.352 -15.043 -0.275 1.00 41.81 169 VAL A O 1
ATOM 1303 N N . ASP A 1 170 ? -42.039 -13.558 -0.361 1.00 38.59 170 ASP A N 1
ATOM 1304 C CA . ASP A 1 170 ? -42.936 -14.230 0.560 1.00 38.59 170 ASP A CA 1
ATOM 1305 C C . ASP A 1 170 ? -43.734 -15.292 -0.223 1.00 38.59 170 ASP A C 1
ATOM 1307 O O . ASP A 1 170 ? -44.342 -14.996 -1.248 1.00 38.59 170 ASP A O 1
ATOM 1311 N N . ARG A 1 171 ? -43.769 -16.501 0.346 1.00 41.03 171 ARG A N 1
ATOM 1312 C CA . ARG A 1 171 ? -44.900 -17.448 0.374 1.00 41.03 171 ARG A CA 1
ATOM 1313 C C . ARG A 1 171 ? -45.355 -18.247 -0.865 1.00 41.03 171 ARG A C 1
ATOM 1315 O O . ARG A 1 171 ? -45.855 -17.727 -1.849 1.00 41.03 171 ARG A O 1
ATOM 1322 N N . TYR A 1 172 ? -45.437 -19.555 -0.580 1.00 42.81 172 TYR A N 1
ATOM 1323 C CA . TYR A 1 172 ? -46.520 -20.504 -0.892 1.00 42.81 172 TYR A CA 1
ATOM 1324 C C . TYR A 1 172 ? -46.782 -20.882 -2.358 1.00 42.81 172 TYR A C 1
ATOM 1326 O O . TYR A 1 172 ? -47.541 -20.228 -3.063 1.00 42.81 172 TYR A O 1
ATOM 1334 N N . VAL A 1 173 ? -46.373 -22.107 -2.702 1.00 43.69 173 VAL A N 1
ATOM 1335 C CA . VAL A 1 173 ? -47.279 -23.058 -3.360 1.00 43.69 173 VAL A CA 1
ATOM 1336 C C . VAL A 1 173 ? -47.286 -24.336 -2.525 1.00 43.69 173 VAL A C 1
ATOM 1338 O O . VAL A 1 173 ? -46.263 -24.993 -2.353 1.00 43.69 173 VAL A O 1
ATOM 1341 N N . ALA A 1 174 ? -48.451 -24.621 -1.952 1.00 43.88 174 ALA A N 1
ATOM 1342 C CA . ALA A 1 174 ? -48.812 -25.908 -1.389 1.00 43.88 174 ALA A CA 1
ATOM 1343 C C . ALA A 1 174 ? -49.170 -26.869 -2.531 1.00 43.88 174 ALA A C 1
ATOM 1345 O O . ALA A 1 174 ? -49.898 -26.455 -3.433 1.00 43.88 174 ALA A O 1
ATOM 1346 N N . GLN A 1 175 ? -48.696 -28.115 -2.471 1.00 39.22 175 GLN A N 1
ATOM 1347 C CA . GLN A 1 175 ? -49.499 -29.347 -2.374 1.00 39.22 175 GLN A CA 1
ATOM 1348 C C . GLN A 1 175 ? -48.587 -30.570 -2.506 1.00 39.22 175 GLN A C 1
ATOM 1350 O O . GLN A 1 175 ? -47.755 -30.587 -3.438 1.00 39.22 175 GLN A O 1
#

Radius of gyration: 25.23 Å; chains: 1; bounding box: 92×47×54 Å

pLDDT: mean 70.08, std 18.38, range [38.09, 94.25]

Sequence (175 aa):
MSHLFNTFVKQVAEYCDSSSMPDCNKVLLVYGLTNLAKMEDESLDKMDPYQRGASDIIWESMMKGTYKTSDGSKDTQHDYYADALEPSTDENHLGAASNNVEEYSAPSGPIMGPMVVRLMPDGSPVPGDSIKPPKDEDIEEHNAMRANPIPSVSDIMKQPSRQNSLHLVDRYVAQ

Foldseek 3Di:
DVVLLVLVLVVQVVVVVVDPDPVSSVVLSVQLVVQVVVDDPVLVVVLPPQDDCSSVSSVCRSNVDDPDPPDDDDPDPPVVPDPDDDPPDDDDDPPPPDPPPPPPPDLPDDDDDDDDFDADPVRHGDPPPPRDPNDRPCVVVVVVCVVPPDDDPVVVVVDDPPDDPPDDPDDDDDD